Protein AF-A0AAV9JRE9-F1 (afdb_monomer_lite)

Organism: NCBI:txid1507867

Foldseek 3D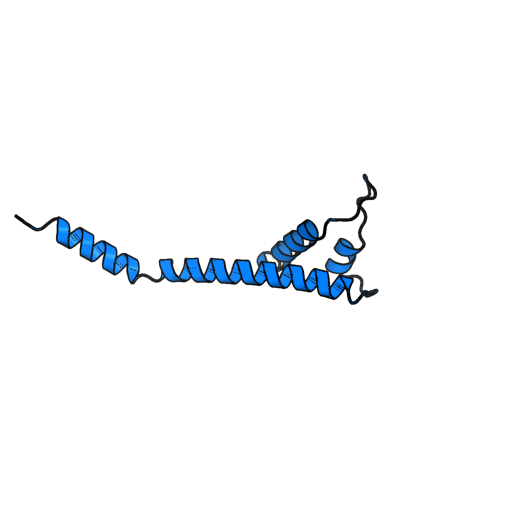i:
DDDPVVVVVVVVVVVVVDCPVVVVVVVVVVLVVLLVVLLVVLVVCVVPPDPDPDPLNCLQPPADPVPRDHDDSNRSSVVSSCCVPPVD

Radius of gyration: 22.63 Å; chains: 1; bounding box: 57×57×36 Å

Sequence (88 aa):
MTTSSDRLKISSLIQKMLPWDKSGEKLNADREYMRVLSRELVQVRRDHPTDKRDLLNAMVNGKDPKTGEMMPDGLISANMVTFLIVRF

InterPro domains:
  IPR036396 Cytochrome P450 superfamily [G3DSA:1.10.630.10] (1-88)
  IPR036396 Cytochrome P450 superfamily [SSF48264] (14-85)

Structure (mmCIF, N/CA/C/O backbone):
data_AF-A0AAV9JRE9-F1
#
_entry.id   AF-A0AAV9JRE9-F1
#
loop_
_atom_site.group_PDB
_atom_site.id
_atom_site.type_symbol
_atom_site.label_atom_id
_atom_site.label_alt_id
_atom_site.label_comp_id
_atom_site.label_asym_id
_atom_site.label_entity_id
_atom_site.label_seq_id
_atom_site.pdbx_PDB_ins_code
_atom_site.Cartn_x
_atom_site.Cartn_y
_atom_site.Cartn_z
_atom_site.occupancy
_atom_site.B_iso_or_equiv
_atom_site.auth_seq_id
_atom_site.auth_comp_id
_atom_site.auth_asym_id
_atom_site.auth_atom_id
_atom_site.pdbx_PDB_model_num
ATOM 1 N N . MET A 1 1 ? 37.806 39.209 -22.531 1.00 48.81 1 MET A N 1
ATOM 2 C CA . MET A 1 1 ? 36.494 39.117 -21.853 1.00 48.81 1 MET A CA 1
ATOM 3 C C . MET A 1 1 ? 35.845 37.795 -22.242 1.00 48.81 1 MET A C 1
ATOM 5 O O . MET A 1 1 ? 35.250 37.779 -23.298 1.00 48.81 1 MET A O 1
ATOM 9 N N . THR A 1 2 ? 35.996 36.716 -21.461 1.00 53.97 2 THR A N 1
ATOM 10 C CA . THR A 1 2 ? 35.157 35.485 -21.503 1.00 53.97 2 THR A CA 1
ATOM 11 C C . THR A 1 2 ? 35.717 34.460 -20.504 1.00 53.97 2 THR A C 1
ATOM 13 O O . THR A 1 2 ? 36.427 33.538 -20.872 1.00 53.97 2 THR A O 1
ATOM 16 N N . THR A 1 3 ? 35.476 34.633 -19.203 1.00 54.47 3 THR A N 1
ATOM 17 C CA . THR A 1 3 ? 35.916 33.636 -18.193 1.00 54.47 3 THR A CA 1
ATOM 18 C C . THR A 1 3 ? 34.848 33.286 -17.154 1.00 54.47 3 THR A C 1
ATOM 20 O O . THR A 1 3 ? 35.088 32.444 -16.291 1.00 54.47 3 THR A O 1
ATOM 23 N N . SER A 1 4 ? 33.647 33.872 -17.250 1.00 57.00 4 SER A N 1
ATOM 24 C CA . SER A 1 4 ? 32.547 33.614 -16.304 1.00 57.00 4 SER A CA 1
ATOM 25 C C . SER A 1 4 ? 31.523 32.593 -16.831 1.00 57.00 4 SER A C 1
ATOM 27 O O . SER A 1 4 ? 31.053 31.740 -16.086 1.00 57.00 4 SER A O 1
ATOM 29 N N . SER A 1 5 ? 31.228 32.603 -18.138 1.00 60.75 5 SER A N 1
ATOM 30 C CA . SER A 1 5 ? 30.214 31.716 -18.740 1.00 60.75 5 SER A CA 1
ATOM 31 C C . SER A 1 5 ? 30.671 30.251 -18.843 1.00 60.75 5 SER A C 1
ATOM 33 O O . SER A 1 5 ? 29.873 29.335 -18.650 1.00 60.75 5 SER A O 1
ATOM 35 N N . ASP A 1 6 ? 31.967 30.008 -19.063 1.00 62.84 6 ASP A N 1
ATOM 36 C CA . ASP A 1 6 ? 32.506 28.648 -19.216 1.00 62.84 6 ASP A CA 1
ATOM 37 C C . ASP A 1 6 ? 32.551 27.876 -17.890 1.00 62.84 6 ASP A C 1
ATOM 39 O O . ASP A 1 6 ? 32.293 26.674 -17.859 1.00 62.84 6 ASP A O 1
ATOM 43 N N . ARG A 1 7 ? 32.756 28.569 -16.761 1.00 62.19 7 ARG A N 1
ATOM 44 C CA . ARG A 1 7 ? 32.698 27.961 -15.419 1.00 62.19 7 ARG A CA 1
ATOM 45 C C . ARG A 1 7 ? 31.290 27.474 -15.060 1.00 62.19 7 ARG A C 1
ATOM 47 O O . ARG A 1 7 ? 31.144 26.423 -14.441 1.00 62.19 7 ARG A O 1
ATOM 54 N N . LEU A 1 8 ? 30.255 28.194 -15.501 1.00 64.56 8 LEU A N 1
ATOM 55 C CA . LEU A 1 8 ? 28.852 27.807 -15.299 1.00 64.56 8 LEU A CA 1
ATOM 56 C C . LEU A 1 8 ? 28.468 26.573 -16.132 1.00 64.56 8 LEU A C 1
ATOM 58 O O . LEU A 1 8 ? 27.702 25.729 -15.669 1.00 64.56 8 LEU A O 1
ATOM 62 N N . LYS A 1 9 ? 29.038 26.429 -17.335 1.00 66.88 9 LYS A N 1
ATOM 63 C CA . LYS A 1 9 ? 28.834 25.252 -18.198 1.00 66.88 9 LYS A CA 1
ATOM 64 C C . LYS A 1 9 ? 29.552 24.007 -17.675 1.00 66.88 9 LYS A C 1
ATOM 66 O O . LYS A 1 9 ? 28.995 22.916 -17.732 1.00 66.88 9 LYS A O 1
ATOM 71 N N . ILE A 1 10 ? 30.758 24.163 -17.130 1.00 67.06 10 ILE A N 1
ATOM 72 C CA . ILE A 1 10 ? 31.494 23.056 -16.500 1.00 67.06 10 ILE A CA 1
ATOM 73 C C . ILE A 1 10 ? 30.736 22.549 -15.264 1.00 67.06 10 ILE A C 1
ATOM 75 O O . ILE A 1 10 ? 30.575 21.341 -15.101 1.00 67.06 10 ILE A O 1
ATOM 79 N N . SER A 1 11 ? 30.193 23.459 -14.447 1.00 65.62 11 SER A N 1
ATOM 80 C CA . SER A 1 11 ? 29.351 23.105 -13.296 1.00 65.62 11 SER A CA 1
ATOM 81 C C . SER A 1 11 ? 28.107 22.303 -13.706 1.00 65.62 11 SER A C 1
ATOM 83 O O . SER A 1 11 ? 27.830 21.254 -13.129 1.00 65.62 11 SER A O 1
ATOM 85 N N . SER A 1 12 ? 27.392 22.722 -14.759 1.00 69.19 12 SER A N 1
ATOM 86 C CA . SER A 1 12 ? 26.174 22.031 -15.211 1.00 69.19 12 SER A CA 1
ATOM 87 C C . SER A 1 12 ? 26.434 20.674 -15.879 1.00 69.19 12 SER A C 1
ATOM 89 O O . SER A 1 12 ? 25.610 19.768 -15.756 1.00 69.19 12 SER A O 1
ATOM 91 N N . LEU A 1 13 ? 27.581 20.493 -16.543 1.00 71.19 13 LEU A N 1
ATOM 92 C CA . LEU A 1 13 ? 28.007 19.195 -17.085 1.00 71.19 13 LEU A CA 1
ATOM 93 C C . LEU A 1 13 ? 28.375 18.207 -15.972 1.00 71.19 13 LEU A C 1
ATOM 95 O O . LEU A 1 13 ? 27.934 17.060 -16.003 1.00 71.19 13 LEU A O 1
ATOM 99 N N . ILE A 1 14 ? 29.117 18.665 -14.960 1.00 71.25 14 ILE A N 1
ATOM 100 C CA . ILE A 1 14 ? 29.447 17.867 -13.771 1.00 71.25 14 ILE A CA 1
ATOM 101 C C . ILE A 1 14 ? 28.166 17.506 -13.005 1.00 71.25 14 ILE A C 1
ATOM 103 O O . ILE A 1 14 ? 27.987 16.358 -12.605 1.00 71.25 14 ILE A O 1
ATOM 107 N N . GLN A 1 15 ? 27.223 18.444 -12.892 1.00 66.75 15 GLN A N 1
ATOM 108 C CA . GLN A 1 15 ? 25.938 18.226 -12.231 1.00 66.75 15 GLN A CA 1
ATOM 109 C C . GLN A 1 15 ? 25.039 17.201 -12.937 1.00 66.75 15 GLN A C 1
ATOM 111 O O . GLN A 1 15 ? 24.297 16.499 -12.254 1.00 66.75 15 GLN A O 1
ATOM 116 N N . LYS A 1 16 ? 25.131 17.072 -14.268 1.00 67.56 16 LYS A N 1
ATOM 117 C CA . LYS A 1 16 ? 24.458 16.014 -15.048 1.00 67.56 16 LYS A CA 1
ATOM 118 C C . LYS A 1 16 ? 25.175 14.660 -14.996 1.00 67.56 16 LYS A C 1
ATOM 120 O O . LYS A 1 16 ? 24.549 13.630 -15.219 1.00 67.56 16 LYS A O 1
ATOM 125 N N . MET A 1 17 ? 26.484 14.643 -14.734 1.00 70.75 17 MET A N 1
ATOM 126 C CA . MET A 1 17 ? 27.262 13.405 -14.587 1.00 70.75 17 MET A CA 1
ATOM 127 C C . MET A 1 17 ? 27.246 12.836 -13.166 1.00 70.75 17 MET A C 1
ATOM 129 O O . MET A 1 17 ? 27.685 11.705 -12.953 1.00 70.75 17 MET A O 1
ATOM 133 N N . LEU A 1 18 ? 26.727 13.587 -12.196 1.00 71.31 18 LEU A N 1
ATOM 134 C CA . LEU A 1 18 ? 26.619 13.138 -10.819 1.00 71.31 18 LEU A CA 1
ATOM 135 C C . LEU A 1 18 ? 25.367 12.263 -10.603 1.00 71.31 18 LEU A C 1
ATOM 137 O O . LEU A 1 18 ? 24.288 12.563 -11.115 1.00 71.31 18 LEU A O 1
ATOM 141 N N . PRO A 1 19 ? 25.483 11.164 -9.836 1.00 64.56 19 PRO A N 1
ATOM 142 C CA . PRO A 1 19 ? 24.478 10.099 -9.778 1.00 64.56 19 PRO A CA 1
ATOM 143 C C . PRO A 1 19 ? 23.167 10.475 -9.060 1.00 64.56 19 PRO A C 1
ATOM 145 O O . PRO A 1 19 ? 22.258 9.646 -8.982 1.00 64.56 19 PRO A O 1
ATOM 148 N N . TRP A 1 20 ? 23.036 11.698 -8.536 1.00 62.50 20 TRP A N 1
ATOM 149 C CA . TRP A 1 20 ? 21.831 12.159 -7.833 1.00 62.50 20 TRP A CA 1
ATOM 150 C C . TRP A 1 20 ? 20.598 12.288 -8.735 1.00 62.50 20 TRP A C 1
ATOM 152 O O . TRP A 1 20 ? 19.488 12.067 -8.264 1.00 62.50 20 TRP A O 1
ATOM 162 N N . ASP A 1 21 ? 20.794 12.596 -10.019 1.00 63.31 21 ASP A N 1
ATOM 163 C CA . ASP A 1 21 ? 19.740 12.730 -11.036 1.00 63.31 21 ASP A CA 1
ATOM 164 C C . ASP A 1 21 ? 19.067 11.365 -11.277 1.00 63.31 21 ASP A C 1
ATOM 166 O O . ASP A 1 21 ? 17.886 11.176 -10.976 1.00 63.31 21 ASP A O 1
ATOM 170 N N . LYS A 1 22 ? 19.870 10.365 -11.661 1.00 61.81 22 LYS A N 1
ATOM 171 C CA . LYS A 1 22 ? 19.397 8.999 -11.943 1.00 61.81 22 LYS A CA 1
ATOM 172 C C . LYS A 1 22 ? 18.778 8.319 -10.725 1.00 61.81 22 LYS A C 1
ATOM 174 O O . LYS A 1 22 ? 17.922 7.445 -10.859 1.00 61.81 22 LYS A O 1
ATOM 179 N N . SER A 1 23 ? 19.215 8.710 -9.528 1.00 64.94 23 SER A N 1
ATOM 180 C CA . SER A 1 23 ? 18.658 8.202 -8.274 1.00 64.94 23 SER A CA 1
ATOM 181 C C . SER A 1 23 ? 17.202 8.645 -8.082 1.00 64.94 23 SER A C 1
ATOM 183 O O . SER A 1 23 ? 16.390 7.859 -7.602 1.00 64.94 23 SER A O 1
ATOM 185 N N . GLY A 1 24 ? 16.847 9.867 -8.498 1.00 68.69 24 GLY A N 1
ATOM 186 C CA . GLY A 1 24 ? 15.483 10.393 -8.400 1.00 68.69 24 GLY A CA 1
ATOM 187 C C . GLY A 1 24 ? 14.499 9.709 -9.350 1.00 68.69 24 GLY A C 1
ATOM 188 O O . GLY A 1 24 ? 13.395 9.351 -8.940 1.00 68.69 24 GLY A O 1
ATOM 189 N N . GLU A 1 25 ? 14.902 9.470 -10.600 1.00 76.00 25 GLU A N 1
ATOM 190 C CA . GLU A 1 25 ? 14.071 8.756 -11.580 1.00 76.00 25 GLU A CA 1
ATOM 191 C C . GLU A 1 25 ? 13.788 7.317 -11.142 1.00 76.00 25 GLU A C 1
ATOM 193 O O . GLU A 1 25 ? 12.637 6.876 -11.160 1.00 76.00 25 GLU A O 1
ATOM 198 N N . LYS A 1 26 ? 14.819 6.609 -10.665 1.00 75.19 26 LYS A N 1
ATOM 199 C CA . LYS A 1 26 ? 14.672 5.245 -10.151 1.00 75.19 26 LYS A CA 1
ATOM 200 C C . LYS A 1 26 ? 13.745 5.190 -8.934 1.00 75.19 26 LYS A C 1
ATOM 202 O O . LYS A 1 26 ? 12.854 4.351 -8.890 1.00 75.19 26 LYS A O 1
ATOM 207 N N . LEU A 1 27 ? 13.884 6.128 -7.993 1.00 79.19 27 LEU A N 1
ATOM 208 C CA . LEU A 1 27 ? 12.993 6.228 -6.830 1.00 79.19 27 LEU A CA 1
ATOM 209 C C . LEU A 1 27 ? 11.527 6.435 -7.229 1.00 79.19 27 LEU A C 1
ATOM 211 O O . LEU A 1 27 ? 10.630 5.884 -6.591 1.00 79.19 27 LEU A O 1
ATOM 215 N N . ASN A 1 28 ? 11.269 7.232 -8.265 1.00 82.31 28 ASN A N 1
ATOM 216 C CA . ASN A 1 28 ? 9.914 7.445 -8.763 1.00 82.31 28 ASN A CA 1
ATOM 217 C C . ASN A 1 28 ? 9.357 6.194 -9.453 1.00 82.31 28 ASN A C 1
ATOM 219 O O . ASN A 1 28 ? 8.203 5.841 -9.209 1.00 82.31 28 ASN A O 1
ATOM 223 N N . ALA A 1 29 ? 10.174 5.504 -10.253 1.00 86.50 29 ALA A N 1
ATOM 224 C CA . ALA A 1 29 ? 9.795 4.244 -10.886 1.00 86.50 29 ALA A CA 1
ATOM 225 C C . ALA A 1 29 ? 9.472 3.158 -9.846 1.00 86.50 29 ALA A C 1
ATOM 227 O O . ALA A 1 29 ? 8.424 2.519 -9.931 1.00 86.50 29 ALA A O 1
ATOM 228 N N . ASP A 1 30 ? 10.310 3.013 -8.816 1.00 84.50 30 ASP A N 1
ATOM 229 C CA . ASP A 1 30 ? 10.106 2.049 -7.731 1.00 84.50 30 ASP A CA 1
ATOM 230 C C . ASP A 1 30 ? 8.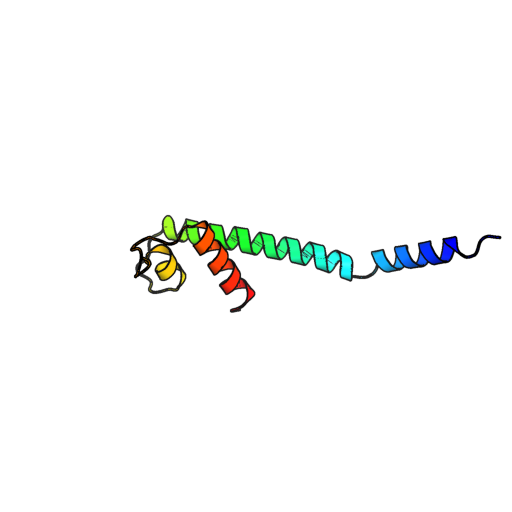825 2.364 -6.938 1.00 84.50 30 ASP A C 1
ATOM 232 O O . ASP A 1 30 ? 8.045 1.469 -6.609 1.00 84.50 30 ASP A O 1
ATOM 236 N N . ARG A 1 31 ? 8.550 3.649 -6.671 1.00 86.38 31 ARG A N 1
ATOM 237 C CA . ARG A 1 31 ? 7.299 4.079 -6.026 1.00 86.38 31 ARG A CA 1
ATOM 238 C C . ARG A 1 31 ? 6.070 3.715 -6.842 1.00 86.38 31 ARG A C 1
ATOM 240 O O . ARG A 1 31 ? 5.076 3.271 -6.267 1.00 86.38 31 ARG A O 1
ATOM 247 N N . GLU A 1 32 ? 6.117 3.935 -8.150 1.00 89.50 32 GLU A N 1
ATOM 248 C CA . GLU A 1 32 ? 4.990 3.616 -9.018 1.00 89.50 32 GLU A CA 1
ATOM 249 C C . GLU A 1 32 ? 4.778 2.109 -9.121 1.00 89.50 32 GLU A C 1
ATOM 251 O O . GLU A 1 32 ? 3.653 1.635 -8.974 1.00 89.50 32 GLU A O 1
ATOM 256 N N . TYR A 1 33 ? 5.864 1.347 -9.231 1.00 90.94 33 TYR A N 1
ATOM 257 C CA . TYR A 1 33 ? 5.813 -0.107 -9.175 1.00 90.94 33 TYR A CA 1
ATOM 258 C C . TYR A 1 33 ? 5.142 -0.609 -7.888 1.00 90.94 33 TYR A C 1
ATOM 260 O O . TYR A 1 33 ? 4.213 -1.411 -7.952 1.00 90.94 33 TYR A O 1
ATOM 268 N N . MET A 1 34 ? 5.516 -0.073 -6.719 1.00 89.62 34 MET A N 1
ATOM 269 C CA . MET A 1 34 ? 4.881 -0.440 -5.444 1.00 89.62 34 MET A CA 1
ATOM 270 C C . MET A 1 34 ? 3.388 -0.094 -5.398 1.00 89.62 34 MET A C 1
ATOM 272 O O . MET A 1 34 ? 2.607 -0.837 -4.797 1.00 89.62 34 MET A O 1
ATOM 276 N N . ARG A 1 35 ? 2.961 1.009 -6.030 1.00 90.31 35 ARG A N 1
ATOM 277 C CA . ARG A 1 35 ? 1.535 1.366 -6.133 1.00 90.31 35 ARG A CA 1
ATOM 278 C C . ARG A 1 35 ? 0.766 0.380 -6.997 1.00 90.31 35 ARG A C 1
ATOM 280 O O . ARG A 1 3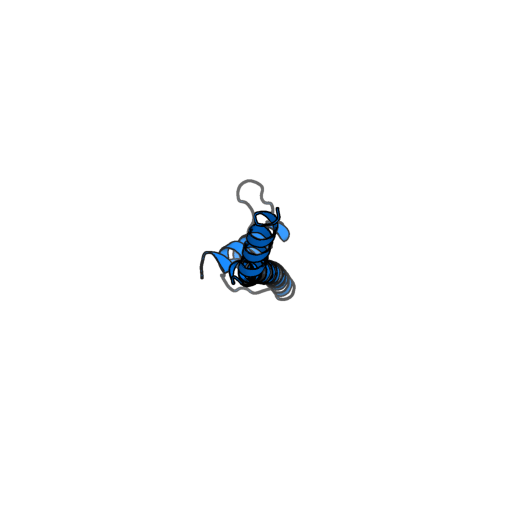5 ? -0.307 -0.057 -6.585 1.00 90.31 35 ARG A O 1
ATOM 287 N N . VAL A 1 36 ? 1.304 0.038 -8.165 1.00 92.94 36 VAL A N 1
ATOM 288 C CA . VAL A 1 36 ? 0.694 -0.937 -9.078 1.00 92.94 36 VAL A CA 1
ATOM 289 C C . VAL A 1 36 ? 0.579 -2.289 -8.382 1.00 92.94 36 VAL A C 1
ATOM 291 O O . VAL A 1 36 ? -0.523 -2.819 -8.256 1.00 92.94 36 VAL A O 1
ATOM 294 N N . LEU A 1 37 ? 1.677 -2.769 -7.802 1.00 92.50 37 LEU A N 1
ATOM 295 C CA . LEU A 1 37 ? 1.731 -4.045 -7.097 1.00 92.50 37 LEU A CA 1
ATOM 296 C C . LEU A 1 37 ? 0.764 -4.088 -5.903 1.00 92.50 37 LEU A C 1
ATOM 298 O O . LEU A 1 37 ? 0.081 -5.085 -5.685 1.00 92.50 37 LEU A O 1
ATOM 302 N N . SER A 1 38 ? 0.622 -2.986 -5.160 1.00 91.69 38 SER A N 1
ATOM 303 C CA . SER A 1 38 ? -0.368 -2.890 -4.077 1.00 91.69 38 SER A CA 1
ATOM 304 C C . SER A 1 38 ? -1.807 -3.009 -4.577 1.00 91.69 38 SER A C 1
ATOM 306 O O . SER A 1 38 ? -2.615 -3.681 -3.940 1.00 91.69 38 SER A O 1
ATOM 308 N N . ARG A 1 39 ? -2.139 -2.380 -5.711 1.00 92.00 39 ARG A N 1
ATOM 309 C CA . ARG A 1 39 ? -3.478 -2.482 -6.315 1.00 92.00 39 ARG A CA 1
ATOM 310 C C . ARG A 1 39 ? -3.755 -3.897 -6.811 1.00 92.00 39 ARG A C 1
ATOM 312 O O . ARG A 1 39 ? -4.849 -4.411 -6.587 1.00 92.00 39 ARG A O 1
ATOM 319 N N . GLU A 1 40 ? -2.768 -4.528 -7.438 1.00 92.69 40 GLU A N 1
ATOM 320 C CA . GLU A 1 40 ? -2.862 -5.915 -7.898 1.00 92.69 40 GLU A CA 1
ATOM 321 C C . GLU A 1 40 ? -3.080 -6.881 -6.733 1.00 92.69 40 GLU A C 1
ATOM 323 O O . GLU A 1 40 ? -3.951 -7.739 -6.816 1.00 92.69 40 GLU A O 1
ATOM 328 N N . LEU A 1 41 ? -2.381 -6.707 -5.606 1.00 90.94 41 LEU A N 1
ATOM 329 C CA . LEU A 1 41 ? -2.600 -7.530 -4.411 1.00 90.94 41 LEU A CA 1
ATOM 330 C C . LEU A 1 41 ? -4.039 -7.435 -3.889 1.00 90.94 41 LEU A C 1
ATOM 332 O O . LEU A 1 41 ? -4.621 -8.451 -3.504 1.00 90.94 41 LEU A O 1
ATOM 336 N N . VAL A 1 42 ? -4.620 -6.231 -3.881 1.00 91.12 42 VAL A N 1
ATOM 337 C CA . VAL A 1 42 ? -6.019 -6.026 -3.472 1.00 91.12 42 VAL A CA 1
ATOM 338 C C . VAL A 1 42 ? -6.975 -6.715 -4.447 1.00 91.12 42 VAL A C 1
ATOM 340 O O . VAL A 1 42 ? -7.870 -7.430 -4.000 1.00 91.12 42 VAL A O 1
ATOM 343 N N . GLN A 1 43 ? -6.763 -6.554 -5.757 1.00 91.75 43 GLN A N 1
ATOM 344 C CA . GLN A 1 43 ? -7.559 -7.209 -6.804 1.00 91.75 43 GLN A CA 1
ATOM 345 C C . GLN A 1 43 ? -7.487 -8.734 -6.700 1.00 91.75 43 GLN A C 1
ATOM 347 O O . GLN A 1 43 ? -8.510 -9.382 -6.509 1.00 91.75 43 GLN A O 1
ATOM 352 N N . VAL A 1 44 ? -6.279 -9.304 -6.673 1.00 92.25 44 VAL A N 1
ATOM 353 C CA . VAL A 1 44 ? -6.066 -10.752 -6.533 1.00 92.25 44 VAL A CA 1
ATOM 354 C C . VAL A 1 44 ? -6.760 -11.292 -5.288 1.00 92.25 44 VAL A C 1
ATOM 356 O O . VAL A 1 44 ? -7.321 -12.384 -5.334 1.00 92.25 44 VAL A O 1
ATOM 359 N N . ARG A 1 45 ? -6.756 -10.542 -4.179 1.00 90.19 45 ARG A N 1
ATOM 360 C CA . ARG A 1 45 ? -7.458 -10.947 -2.959 1.00 90.19 45 ARG A CA 1
ATOM 361 C C . ARG A 1 45 ? -8.980 -10.915 -3.099 1.00 90.19 45 ARG A C 1
ATOM 363 O O . ARG A 1 45 ? -9.641 -11.769 -2.515 1.00 90.19 45 ARG A O 1
ATOM 370 N N . ARG A 1 46 ? -9.538 -9.933 -3.809 1.00 88.25 46 ARG A N 1
ATOM 371 C CA . ARG A 1 46 ? -10.982 -9.857 -4.086 1.00 88.25 46 ARG A CA 1
ATOM 372 C C . ARG A 1 46 ? -11.421 -10.991 -5.012 1.00 88.25 46 ARG A C 1
ATOM 374 O O . ARG A 1 46 ? -12.438 -11.618 -4.736 1.00 88.25 46 ARG A O 1
ATOM 381 N N . ASP A 1 47 ? -10.618 -11.284 -6.030 1.00 92.69 47 ASP A N 1
ATOM 382 C CA . ASP A 1 47 ? -10.876 -12.347 -7.007 1.00 92.69 47 ASP A CA 1
ATOM 383 C C . ASP A 1 47 ? -10.692 -13.746 -6.407 1.00 92.69 47 A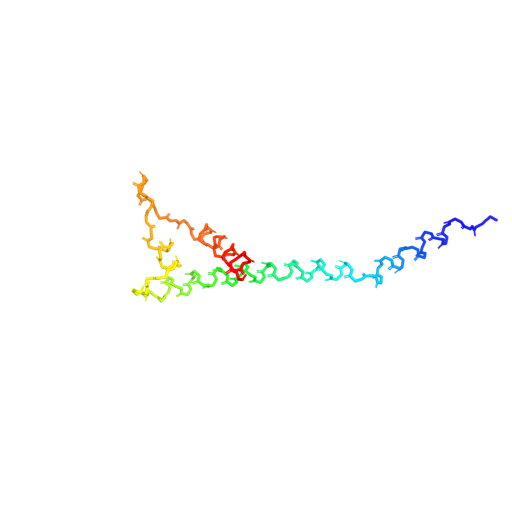SP A C 1
ATOM 385 O O . ASP A 1 47 ? -11.380 -14.692 -6.790 1.00 92.69 47 ASP A O 1
ATOM 389 N N . HIS A 1 48 ? -9.794 -13.875 -5.426 1.00 91.75 48 HIS A N 1
ATOM 390 C CA . HIS A 1 48 ? -9.505 -15.123 -4.721 1.00 91.75 48 HIS A CA 1
ATOM 391 C C . HIS A 1 48 ? -9.705 -14.950 -3.208 1.00 91.75 48 HIS A C 1
ATOM 393 O O . HIS A 1 48 ? -8.726 -14.811 -2.458 1.00 91.75 48 HIS A O 1
ATOM 399 N N . PRO A 1 49 ? -10.967 -14.970 -2.734 1.00 89.06 49 PRO A N 1
ATOM 400 C CA . PRO A 1 49 ? -11.270 -14.913 -1.313 1.00 89.06 49 PRO A CA 1
ATOM 401 C C . PRO A 1 49 ? -10.534 -16.011 -0.544 1.00 89.06 49 PRO A C 1
ATOM 403 O O . PRO A 1 49 ? -10.393 -17.145 -1.003 1.00 89.06 49 PRO A O 1
ATOM 406 N N . THR A 1 50 ? -10.055 -15.681 0.652 1.00 87.62 50 THR A N 1
ATOM 407 C CA . THR A 1 50 ? -9.360 -16.632 1.518 1.00 87.62 50 THR A CA 1
ATOM 408 C C . THR A 1 50 ? -9.755 -16.416 2.971 1.00 87.62 50 THR A C 1
ATOM 410 O O . THR A 1 50 ? -9.924 -15.283 3.419 1.00 87.62 50 THR A O 1
ATOM 413 N N . ASP A 1 51 ? -9.818 -17.503 3.734 1.00 86.62 51 ASP A N 1
ATOM 414 C CA . ASP A 1 51 ? -10.083 -17.470 5.177 1.00 86.62 51 ASP A CA 1
ATOM 415 C C . ASP A 1 51 ? -8.822 -17.180 6.007 1.00 86.62 51 ASP A C 1
ATOM 417 O O . ASP A 1 51 ? -8.840 -17.198 7.241 1.00 86.62 51 ASP A O 1
ATOM 421 N N . LYS A 1 52 ? -7.690 -16.903 5.346 1.00 88.38 52 LYS A N 1
ATOM 422 C CA . LYS A 1 52 ? -6.444 -16.553 6.030 1.00 88.38 52 LYS A CA 1
ATOM 423 C C . LYS A 1 52 ? -6.621 -15.274 6.844 1.00 88.38 52 LYS A C 1
ATOM 425 O O . LYS A 1 52 ? -7.102 -14.249 6.361 1.00 88.38 52 LYS A O 1
ATOM 430 N N . ARG A 1 53 ? -6.168 -15.316 8.095 1.00 86.31 53 ARG A N 1
ATOM 431 C CA . ARG A 1 53 ? -6.193 -14.173 9.017 1.00 86.31 53 ARG A CA 1
ATOM 432 C C . ARG A 1 53 ? -4.956 -13.295 8.824 1.00 86.31 53 ARG A C 1
ATOM 434 O O . ARG A 1 53 ? -4.113 -13.215 9.710 1.00 86.31 53 ARG A O 1
ATOM 441 N N . ASP A 1 54 ? -4.836 -12.671 7.656 1.00 89.81 54 ASP A N 1
ATOM 442 C CA . ASP A 1 54 ? -3.776 -11.701 7.361 1.00 89.81 54 ASP A CA 1
ATOM 443 C C . ASP A 1 54 ? -4.298 -10.253 7.328 1.00 89.81 54 ASP A C 1
ATOM 445 O O . ASP A 1 54 ? -5.506 -10.001 7.319 1.00 89.81 54 ASP A O 1
ATOM 449 N N . LEU A 1 55 ? -3.371 -9.289 7.347 1.00 88.38 55 LEU A N 1
ATOM 450 C CA . LEU A 1 55 ? -3.693 -7.858 7.381 1.00 88.38 55 LEU A CA 1
ATOM 451 C C . LEU A 1 55 ? -4.502 -7.412 6.159 1.00 88.38 55 LEU A C 1
ATOM 453 O O . LEU A 1 55 ? -5.425 -6.614 6.300 1.00 88.38 55 LEU A O 1
ATOM 457 N N . LEU A 1 56 ? -4.188 -7.936 4.972 1.00 90.50 56 LEU A N 1
ATOM 458 C CA . LEU A 1 56 ? -4.917 -7.597 3.755 1.00 90.50 56 LEU A CA 1
ATOM 459 C C . LEU A 1 56 ? -6.361 -8.106 3.835 1.00 90.50 56 LEU A C 1
ATOM 461 O O . LEU A 1 56 ? -7.280 -7.366 3.505 1.00 90.50 56 LEU A O 1
ATOM 465 N N . ASN A 1 57 ? -6.582 -9.310 4.365 1.00 90.25 57 ASN A N 1
ATOM 466 C CA . ASN A 1 57 ? -7.918 -9.862 4.571 1.00 90.25 57 ASN A CA 1
ATOM 467 C C . ASN A 1 57 ? -8.711 -9.040 5.592 1.00 90.25 57 ASN A C 1
ATOM 469 O O . ASN A 1 57 ? -9.897 -8.782 5.400 1.00 90.25 57 ASN A O 1
ATOM 473 N N . ALA A 1 58 ? -8.043 -8.588 6.656 1.00 89.62 58 ALA A N 1
ATOM 474 C CA . ALA A 1 58 ? -8.642 -7.711 7.654 1.00 89.62 58 ALA A CA 1
ATOM 475 C C . ALA A 1 58 ? -9.025 -6.340 7.072 1.00 89.62 58 ALA A C 1
ATOM 477 O O . ALA A 1 58 ? -10.065 -5.811 7.437 1.00 89.62 58 ALA A O 1
ATOM 478 N N . MET A 1 59 ? -8.241 -5.775 6.148 1.00 89.06 59 MET A N 1
ATOM 479 C CA . MET A 1 59 ? -8.586 -4.511 5.478 1.00 89.06 59 MET A CA 1
ATOM 480 C C . MET A 1 59 ? -9.696 -4.677 4.432 1.00 89.06 59 MET A C 1
ATOM 482 O O . MET A 1 59 ? -10.552 -3.811 4.293 1.00 89.06 59 MET A O 1
ATOM 486 N N . VAL A 1 60 ? -9.692 -5.799 3.713 1.00 89.69 60 VAL A N 1
ATOM 487 C CA . VAL A 1 60 ? -10.653 -6.134 2.651 1.00 89.69 60 VAL A CA 1
ATOM 488 C C . VAL A 1 60 ? -12.037 -6.447 3.220 1.00 89.69 60 VAL A C 1
ATOM 490 O O . VAL A 1 60 ? -13.030 -6.039 2.619 1.00 89.69 60 VAL A O 1
ATOM 493 N N . ASN A 1 61 ? -12.114 -7.134 4.362 1.00 88.50 61 ASN A N 1
ATOM 494 C CA . ASN A 1 61 ? -13.373 -7.564 4.987 1.00 88.50 61 ASN A CA 1
ATOM 495 C C . ASN A 1 61 ? -13.742 -6.765 6.245 1.00 88.50 61 ASN A C 1
ATOM 497 O O . ASN A 1 61 ? -14.842 -6.919 6.779 1.00 88.50 61 ASN A O 1
ATOM 501 N N . GLY A 1 62 ? -12.822 -5.939 6.743 1.00 87.06 62 GLY A N 1
ATOM 502 C CA . GLY A 1 62 ? -13.027 -5.120 7.928 1.00 87.06 62 GLY A CA 1
ATOM 503 C C . GLY A 1 62 ? -14.091 -4.058 7.695 1.00 87.06 62 GLY A C 1
ATOM 504 O O . GLY A 1 62 ? -14.114 -3.390 6.661 1.00 87.06 62 GLY A O 1
ATOM 505 N N . LYS A 1 63 ? -14.962 -3.901 8.690 1.00 89.31 63 LYS A N 1
ATOM 506 C CA . LYS A 1 63 ? -15.934 -2.813 8.764 1.00 89.31 63 LYS A CA 1
ATOM 507 C C . LYS A 1 63 ? -15.498 -1.837 9.841 1.00 89.31 63 LYS A C 1
ATOM 509 O O . LYS A 1 63 ? -15.047 -2.261 10.907 1.00 89.31 63 LYS A O 1
ATOM 514 N N . ASP A 1 64 ? -15.641 -0.550 9.567 1.00 88.06 64 ASP A N 1
ATOM 515 C CA . ASP A 1 64 ? -15.426 0.485 10.566 1.00 88.06 64 ASP A CA 1
ATOM 516 C C . ASP A 1 64 ? -16.431 0.284 11.722 1.00 88.06 64 ASP A C 1
ATOM 518 O O . ASP A 1 64 ? -17.632 0.163 11.477 1.00 88.06 64 ASP A O 1
ATOM 522 N N . PRO A 1 65 ? -15.988 0.215 12.988 1.00 87.12 65 PRO A N 1
ATOM 523 C CA . PRO A 1 65 ? -16.873 -0.058 14.121 1.00 87.12 65 PRO A CA 1
ATOM 524 C C . PRO A 1 65 ? -17.829 1.097 14.458 1.00 87.12 65 PRO A C 1
ATOM 526 O O . PRO A 1 65 ? -18.782 0.894 15.205 1.00 87.12 65 PRO A O 1
ATOM 529 N N . LYS A 1 66 ? -17.572 2.308 13.955 1.00 89.69 66 LYS A N 1
ATOM 530 C CA . LYS A 1 66 ? -18.396 3.500 14.175 1.00 89.69 66 LYS A CA 1
ATOM 531 C C . LYS A 1 66 ? -19.408 3.698 13.054 1.00 89.69 66 LYS A C 1
ATOM 533 O O . LYS A 1 66 ? -20.551 4.033 13.346 1.00 89.69 66 LYS A O 1
ATOM 538 N N . THR A 1 67 ? -18.996 3.519 11.796 1.00 90.56 67 THR A N 1
ATOM 539 C CA . THR A 1 67 ? -19.869 3.762 10.629 1.00 90.56 67 THR A CA 1
ATOM 540 C C . THR A 1 67 ? -20.447 2.483 10.023 1.00 90.56 67 THR A C 1
ATOM 542 O O . THR A 1 67 ? -21.465 2.534 9.341 1.00 90.56 67 THR A O 1
ATOM 545 N N . GLY A 1 68 ? -19.830 1.325 10.270 1.00 87.62 68 GLY A N 1
ATOM 546 C CA . GLY A 1 68 ? -20.186 0.046 9.651 1.00 87.62 68 GLY A CA 1
ATOM 547 C C . GLY A 1 68 ? -19.716 -0.100 8.200 1.00 87.62 68 GLY A C 1
ATOM 548 O O . GLY A 1 68 ? -19.952 -1.145 7.587 1.00 87.62 68 GLY A O 1
ATOM 549 N N . GLU A 1 69 ? -19.057 0.921 7.649 1.00 87.06 69 GLU A N 1
ATOM 550 C CA . GLU A 1 69 ? -18.623 0.957 6.255 1.00 87.06 69 GLU A CA 1
ATOM 551 C C . GLU A 1 69 ? -17.343 0.151 6.035 1.00 87.06 69 GLU A C 1
ATOM 553 O O . GLU A 1 69 ? -16.513 -0.019 6.929 1.00 87.06 69 GLU A O 1
ATOM 558 N N . MET A 1 70 ? -17.179 -0.352 4.814 1.00 88.06 70 MET A N 1
ATOM 559 C CA . MET A 1 70 ? -15.950 -1.016 4.396 1.00 88.06 70 MET A 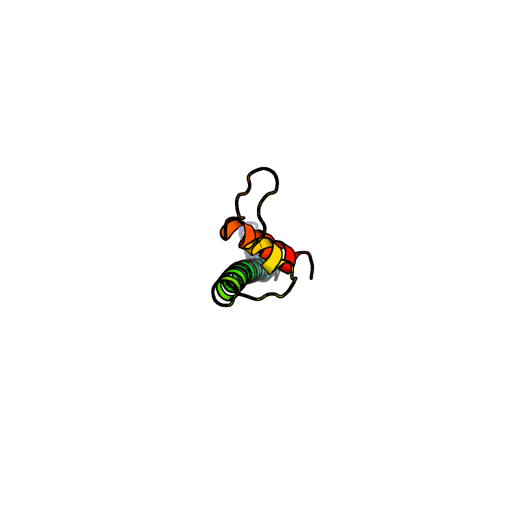CA 1
ATOM 560 C C . MET A 1 70 ? -14.936 0.001 3.883 1.00 88.06 70 MET A C 1
ATOM 562 O O . MET A 1 70 ? -15.294 1.046 3.339 1.00 88.06 70 MET A O 1
ATOM 566 N N . MET A 1 71 ? -13.655 -0.335 4.010 1.00 87.56 71 MET A N 1
ATOM 567 C CA . MET A 1 71 ? -12.587 0.500 3.476 1.00 87.56 71 MET A CA 1
ATOM 568 C C . MET A 1 71 ? -12.638 0.528 1.934 1.00 87.56 71 MET A C 1
ATOM 570 O O . MET A 1 71 ? -12.663 -0.541 1.319 1.00 87.56 71 MET A O 1
ATOM 574 N N . PRO A 1 72 ? -12.607 1.710 1.288 1.00 89.62 72 PRO A N 1
ATOM 575 C CA . PRO A 1 72 ? -12.514 1.798 -0.167 1.00 89.62 72 PRO A CA 1
ATOM 576 C C . PRO A 1 72 ? -11.200 1.204 -0.684 1.00 89.62 72 PRO A C 1
ATOM 578 O O . PRO A 1 72 ? -10.145 1.412 -0.082 1.00 89.62 72 PRO A O 1
ATOM 581 N N . ASP A 1 73 ? -11.226 0.555 -1.849 1.00 86.38 73 ASP A N 1
ATOM 582 C CA . ASP A 1 73 ? -10.055 -0.134 -2.416 1.00 86.38 73 ASP A CA 1
ATOM 583 C C . ASP A 1 73 ? -8.831 0.780 -2.603 1.00 86.38 73 ASP A C 1
ATOM 585 O O . ASP A 1 73 ? -7.688 0.345 -2.436 1.00 86.38 73 ASP A O 1
ATOM 589 N N . GLY A 1 74 ? -9.049 2.067 -2.895 1.00 87.38 74 GLY A N 1
ATOM 590 C CA . GLY A 1 74 ? -7.972 3.057 -2.978 1.00 87.38 74 GLY A CA 1
ATOM 591 C C . GLY A 1 74 ? -7.254 3.270 -1.640 1.00 87.38 74 GLY A C 1
ATOM 592 O O . GLY A 1 74 ? -6.028 3.365 -1.606 1.00 87.38 74 GLY A O 1
ATOM 593 N N . LEU A 1 75 ? -8.002 3.276 -0.533 1.00 89.25 75 LEU A N 1
ATOM 594 C CA . LEU A 1 75 ? -7.449 3.421 0.813 1.00 89.25 75 LEU A CA 1
ATOM 595 C C . LEU A 1 75 ? -6.747 2.133 1.267 1.00 89.25 75 LEU A C 1
ATOM 597 O O . LEU A 1 75 ? -5.664 2.202 1.846 1.00 89.25 75 LEU A O 1
ATOM 601 N N . ILE A 1 76 ? -7.292 0.962 0.914 1.00 91.69 76 ILE A N 1
ATOM 602 C CA . ILE A 1 76 ? -6.623 -0.331 1.134 1.00 91.69 76 ILE A CA 1
ATOM 603 C C . ILE A 1 76 ? -5.284 -0.361 0.386 1.00 91.69 76 ILE A C 1
ATOM 605 O O . ILE A 1 76 ? -4.255 -0.688 0.973 1.00 91.69 76 ILE A O 1
ATOM 609 N N . SER A 1 77 ? -5.270 0.038 -0.889 1.00 90.56 77 SER A N 1
ATOM 610 C CA . SER A 1 77 ? -4.055 0.065 -1.715 1.00 90.56 77 SER A CA 1
ATOM 611 C C . SER A 1 77 ? -3.001 1.027 -1.154 1.00 90.56 77 SER A C 1
ATOM 613 O O . SER A 1 77 ? -1.821 0.689 -1.109 1.00 90.56 77 SER A O 1
ATOM 615 N N . ALA A 1 78 ? -3.404 2.206 -0.672 1.00 88.88 78 ALA A N 1
ATOM 616 C CA . ALA A 1 78 ? -2.491 3.166 -0.046 1.00 88.88 78 ALA A CA 1
ATOM 617 C C . ALA A 1 78 ? -1.883 2.633 1.267 1.00 88.88 78 ALA A C 1
ATOM 619 O O . ALA A 1 78 ? -0.681 2.786 1.515 1.00 88.88 78 ALA A O 1
ATOM 620 N N . ASN A 1 79 ? -2.689 1.948 2.082 1.00 90.25 79 ASN A N 1
ATOM 621 C CA . ASN A 1 79 ? -2.207 1.274 3.285 1.00 90.25 79 ASN A CA 1
ATOM 622 C C . ASN A 1 79 ? -1.241 0.135 2.932 1.00 90.25 79 ASN A C 1
ATOM 624 O O . ASN A 1 79 ? -0.202 -0.002 3.574 1.00 90.25 79 ASN A O 1
ATOM 628 N N . MET A 1 80 ? -1.522 -0.625 1.868 1.00 91.19 80 MET A N 1
ATOM 629 C CA . MET A 1 80 ? -0.613 -1.654 1.355 1.00 91.19 80 MET A CA 1
ATOM 630 C C . MET A 1 80 ? 0.742 -1.074 0.939 1.00 91.19 80 MET A C 1
ATOM 632 O O . MET A 1 80 ? 1.763 -1.587 1.388 1.00 91.19 80 MET A O 1
ATOM 636 N N . VAL A 1 81 ? 0.778 0.040 0.198 1.00 89.81 81 VAL A N 1
ATOM 637 C CA . VAL A 1 81 ? 2.041 0.725 -0.148 1.00 89.81 81 VAL A CA 1
ATOM 638 C C . VAL A 1 81 ? 2.830 1.090 1.111 1.00 89.81 81 VAL A C 1
ATOM 640 O O . VAL A 1 81 ? 4.044 0.906 1.163 1.00 89.81 81 VAL A O 1
ATOM 643 N N . THR A 1 82 ? 2.148 1.572 2.151 1.00 89.25 82 THR A N 1
ATOM 644 C CA . THR A 1 82 ? 2.792 1.918 3.425 1.00 89.25 82 THR A CA 1
ATOM 645 C C . THR A 1 82 ? 3.418 0.691 4.084 1.00 89.25 82 THR A C 1
ATOM 647 O O . THR A 1 82 ? 4.568 0.755 4.512 1.00 89.25 82 THR A O 1
ATOM 650 N N . PHE A 1 83 ? 2.714 -0.443 4.128 1.00 85.38 83 PHE A N 1
ATOM 651 C CA . PHE A 1 83 ? 3.272 -1.685 4.667 1.00 85.38 83 PHE A CA 1
ATOM 652 C C . PHE A 1 83 ? 4.458 -2.206 3.844 1.00 85.38 83 PHE A C 1
ATOM 654 O O . PHE A 1 83 ? 5.427 -2.671 4.436 1.00 85.38 83 PHE A O 1
ATOM 661 N N . LEU A 1 84 ? 4.417 -2.077 2.513 1.00 84.88 84 LEU A N 1
ATOM 662 C CA . LEU A 1 84 ? 5.507 -2.501 1.628 1.00 84.88 84 LEU A CA 1
ATOM 663 C C . LEU A 1 84 ? 6.756 -1.608 1.725 1.00 84.88 84 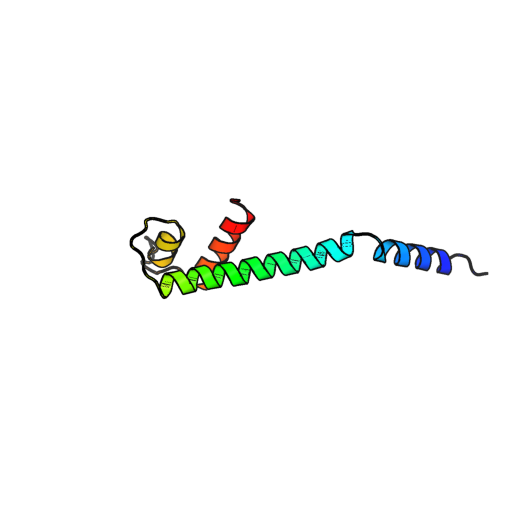LEU A C 1
ATOM 665 O O . LEU A 1 84 ? 7.862 -2.094 1.528 1.00 84.88 84 LEU A O 1
ATOM 669 N N . ILE A 1 85 ? 6.604 -0.311 2.008 1.00 81.31 85 ILE A N 1
ATOM 670 C CA . ILE A 1 85 ? 7.738 0.629 2.074 1.00 81.31 85 ILE A CA 1
ATOM 671 C C . ILE A 1 85 ? 8.309 0.743 3.491 1.00 81.31 85 ILE A C 1
ATOM 673 O O . ILE A 1 85 ? 9.519 0.831 3.661 1.00 81.31 85 ILE A O 1
ATOM 677 N N . VAL A 1 86 ? 7.444 0.819 4.505 1.00 75.19 86 VAL A N 1
ATOM 678 C CA . VAL A 1 86 ? 7.835 1.185 5.879 1.00 75.19 86 VAL A CA 1
ATOM 679 C C . VAL A 1 86 ? 8.073 -0.036 6.761 1.00 75.19 86 VAL A C 1
ATOM 681 O O . VAL A 1 86 ? 8.835 0.044 7.719 1.00 75.19 86 VAL A O 1
ATOM 684 N N . ARG A 1 87 ? 7.386 -1.150 6.491 1.00 67.38 87 ARG A N 1
ATOM 685 C CA . ARG A 1 87 ? 7.392 -2.346 7.348 1.00 67.38 87 ARG A CA 1
ATOM 686 C C . ARG A 1 87 ? 8.102 -3.543 6.695 1.00 67.38 87 ARG A C 1
ATOM 688 O O . ARG A 1 87 ? 7.864 -4.679 7.098 1.00 67.38 87 ARG A O 1
ATOM 695 N N . PHE A 1 88 ? 8.978 -3.267 5.732 1.00 50.78 88 PHE A N 1
ATOM 696 C CA . PHE A 1 88 ? 10.020 -4.195 5.292 1.00 50.78 88 PHE A CA 1
ATOM 697 C C . PHE A 1 88 ? 11.306 -4.001 6.095 1.00 50.78 88 PHE A C 1
ATOM 699 O O . PHE A 1 88 ? 11.576 -2.848 6.500 1.00 50.78 88 PHE A O 1
#

Secondary structure (DSSP, 8-state):
--SSHHHHHHHHHHHHHSTHHHHHHHHHHHHHHHHHHHHHHHHHHHHS------HHHHHHH-B-TTT-PBPPHHHHHHHHHHHHHH--

pLDDT: mean 80.96, std 12.12, range [48.81, 92.94]